Protein AF-A0A966IV07-F1 (afdb_monomer)

Radius of gyration: 12.08 Å; Cα contacts (8 Å, |Δi|>4): 44; chains: 1; bounding box: 28×14×31 Å

Structure (mmCIF, N/CA/C/O backbone):
data_AF-A0A966IV07-F1
#
_entry.id   AF-A0A966IV07-F1
#
loop_
_atom_site.group_PDB
_atom_site.id
_atom_site.type_symbol
_atom_site.label_atom_id
_atom_site.label_alt_id
_atom_site.label_comp_id
_atom_site.label_asym_id
_atom_site.label_entity_id
_atom_site.label_seq_id
_atom_site.pdbx_PDB_ins_code
_atom_site.Cartn_x
_atom_site.Cartn_y
_atom_site.Cartn_z
_atom_site.occupancy
_atom_site.B_iso_or_equiv
_atom_site.auth_seq_id
_atom_site.auth_comp_id
_atom_site.auth_asym_id
_atom_site.auth_atom_id
_atom_site.pdbx_PDB_model_num
ATOM 1 N N . MET A 1 1 ? 15.664 -4.429 8.888 1.00 60.94 1 MET A N 1
ATOM 2 C CA . MET A 1 1 ? 14.956 -3.594 7.895 1.00 60.94 1 MET A CA 1
ATOM 3 C C . MET A 1 1 ? 13.521 -4.096 7.858 1.00 60.94 1 MET A C 1
ATOM 5 O O . MET A 1 1 ? 13.340 -5.284 7.630 1.00 60.94 1 MET A O 1
ATOM 9 N N . GLU A 1 2 ? 12.533 -3.279 8.231 1.00 71.75 2 GLU A N 1
ATOM 10 C CA . GLU A 1 2 ? 11.122 -3.706 8.229 1.00 71.75 2 GLU A CA 1
ATOM 11 C C . GLU A 1 2 ? 10.641 -3.879 6.781 1.00 71.75 2 GLU A C 1
ATOM 13 O O . GLU A 1 2 ? 11.034 -3.113 5.900 1.00 71.75 2 GLU A O 1
ATOM 18 N N . ASN A 1 3 ? 9.839 -4.912 6.516 1.00 90.12 3 ASN A N 1
ATOM 19 C CA . ASN A 1 3 ? 9.305 -5.163 5.180 1.00 90.12 3 ASN A CA 1
ATOM 20 C C . ASN A 1 3 ? 8.365 -4.007 4.785 1.00 90.12 3 ASN A C 1
ATOM 22 O O . ASN A 1 3 ? 7.384 -3.742 5.483 1.00 90.12 3 ASN A O 1
ATOM 26 N N . LEU A 1 4 ? 8.664 -3.331 3.671 1.00 92.06 4 LEU A N 1
ATOM 27 C CA . LEU A 1 4 ? 7.885 -2.200 3.161 1.00 92.06 4 LEU A CA 1
ATOM 28 C C . LEU A 1 4 ? 6.402 -2.544 2.984 1.00 92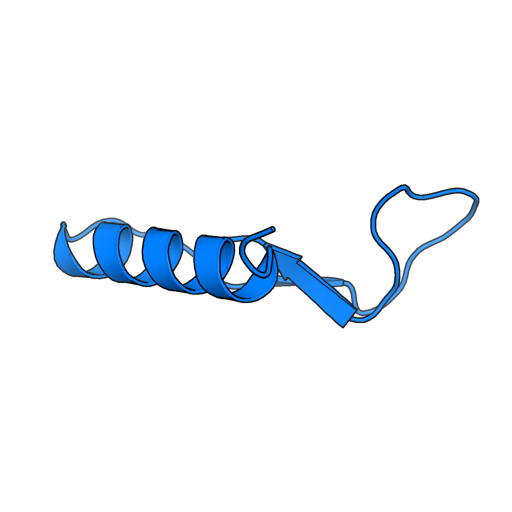.06 4 LEU A C 1
ATOM 30 O O . LEU A 1 4 ? 5.545 -1.730 3.320 1.00 92.06 4 LEU A O 1
ATOM 34 N N . ASP A 1 5 ? 6.096 -3.761 2.543 1.00 94.31 5 ASP A N 1
ATOM 35 C CA . ASP A 1 5 ? 4.720 -4.210 2.350 1.00 94.31 5 ASP A CA 1
ATOM 36 C C . ASP A 1 5 ? 3.971 -4.284 3.684 1.00 94.31 5 ASP A C 1
ATOM 38 O O . ASP A 1 5 ? 2.814 -3.875 3.782 1.00 94.31 5 ASP A O 1
ATOM 42 N N . LEU A 1 6 ? 4.643 -4.723 4.754 1.00 96.19 6 LEU A N 1
ATOM 43 C CA . LEU A 1 6 ? 4.049 -4.732 6.091 1.00 96.19 6 LEU A CA 1
ATOM 44 C C . LEU A 1 6 ? 3.786 -3.315 6.600 1.00 96.19 6 LEU A C 1
ATOM 46 O O . LEU A 1 6 ? 2.758 -3.094 7.238 1.00 96.19 6 LEU A O 1
ATOM 50 N N . MET A 1 7 ? 4.666 -2.355 6.301 1.00 96.75 7 MET A N 1
ATOM 51 C CA . MET A 1 7 ? 4.428 -0.951 6.647 1.00 96.75 7 MET A CA 1
ATOM 52 C C . MET A 1 7 ? 3.199 -0.402 5.914 1.00 96.75 7 MET A C 1
ATOM 54 O O . MET A 1 7 ? 2.318 0.163 6.558 1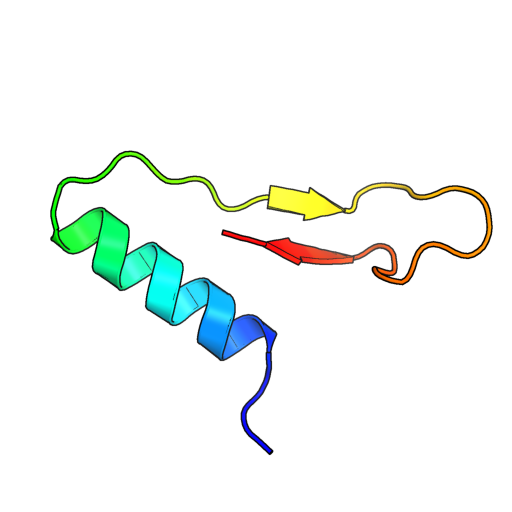.00 96.75 7 MET A O 1
ATOM 58 N N . VAL A 1 8 ? 3.079 -0.647 4.604 1.00 97.56 8 VAL A N 1
ATOM 59 C CA . VAL A 1 8 ? 1.912 -0.244 3.797 1.00 97.56 8 VAL A CA 1
ATOM 60 C C . VAL A 1 8 ? 0.615 -0.828 4.368 1.00 97.56 8 VAL A C 1
ATOM 62 O O . VAL A 1 8 ? -0.361 -0.104 4.567 1.00 97.56 8 VAL A O 1
ATOM 65 N N . LEU A 1 9 ? 0.605 -2.124 4.690 1.00 97.69 9 LEU A N 1
ATOM 66 C CA . LEU A 1 9 ? -0.574 -2.795 5.242 1.00 97.69 9 LEU A CA 1
ATOM 67 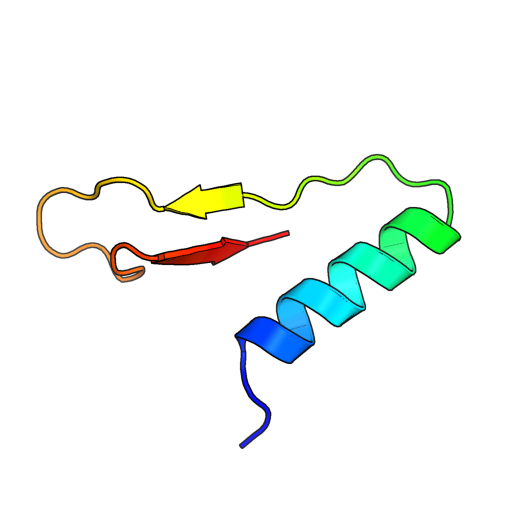C C . LEU A 1 9 ? -0.945 -2.280 6.640 1.00 97.69 9 LEU A C 1
ATOM 69 O O . LEU A 1 9 ? -2.131 -2.115 6.936 1.00 97.69 9 LEU A O 1
ATOM 73 N N . ARG A 1 10 ? 0.046 -1.993 7.495 1.00 97.88 10 ARG A N 1
ATOM 74 C CA . ARG A 1 10 ? -0.177 -1.396 8.823 1.00 97.88 10 ARG A CA 1
ATOM 75 C C . ARG A 1 10 ? -0.775 0.003 8.702 1.00 97.88 10 ARG A C 1
ATOM 77 O O . ARG A 1 10 ? -1.810 0.255 9.311 1.00 97.88 10 ARG A O 1
ATOM 84 N N . SER A 1 11 ? -0.201 0.867 7.864 1.00 98.12 11 SER A N 1
ATOM 85 C CA . SER A 1 11 ? -0.734 2.214 7.628 1.00 98.12 11 SER A CA 1
ATOM 86 C C . SER A 1 11 ? -2.162 2.176 7.088 1.00 98.12 11 SER A C 1
ATOM 88 O O . SER A 1 11 ? -3.032 2.880 7.602 1.00 98.12 11 SER A O 1
ATOM 90 N N . LEU A 1 12 ? -2.438 1.296 6.120 1.00 98.62 12 LEU A N 1
ATOM 91 C CA . LEU A 1 12 ? -3.785 1.124 5.581 1.00 98.62 12 LEU A CA 1
ATOM 92 C C . LEU A 1 12 ? -4.789 0.718 6.664 1.00 98.62 12 LEU A C 1
ATOM 94 O O . LEU A 1 12 ? -5.881 1.288 6.743 1.00 98.62 12 LEU A O 1
ATOM 98 N N . ARG A 1 13 ? -4.429 -0.274 7.487 1.00 98.44 13 ARG A N 1
ATOM 99 C CA . ARG A 1 13 ? -5.257 -0.747 8.601 1.00 98.44 13 ARG A CA 1
ATOM 100 C C . ARG A 1 13 ? -5.553 0.391 9.570 1.00 98.44 13 ARG A C 1
ATOM 102 O O . ARG A 1 13 ? -6.708 0.587 9.936 1.00 98.44 13 ARG A O 1
ATOM 109 N N . ASP A 1 14 ? -4.538 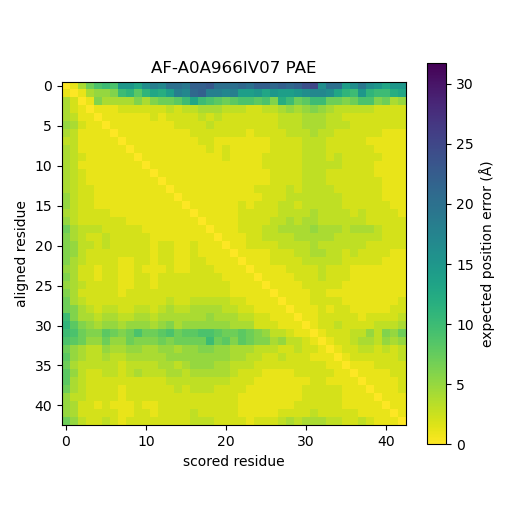1.147 9.964 1.00 98.62 14 ASP A N 1
ATOM 110 C CA . ASP A 1 14 ? -4.684 2.196 10.971 1.00 98.62 14 ASP A CA 1
ATOM 111 C C . ASP A 1 14 ? -5.570 3.341 10.451 1.00 98.62 14 ASP A C 1
ATOM 113 O O . ASP A 1 14 ? -6.449 3.825 11.166 1.00 98.62 14 ASP A O 1
ATOM 117 N N . TRP A 1 15 ? -5.445 3.711 9.172 1.00 98.62 15 TRP A N 1
ATOM 118 C CA . TRP A 1 15 ? -6.358 4.671 8.544 1.00 98.62 15 TRP A CA 1
ATOM 119 C C . TRP A 1 15 ? -7.797 4.167 8.481 1.00 98.62 15 TRP A C 1
ATOM 121 O O . TRP A 1 15 ? -8.724 4.933 8.753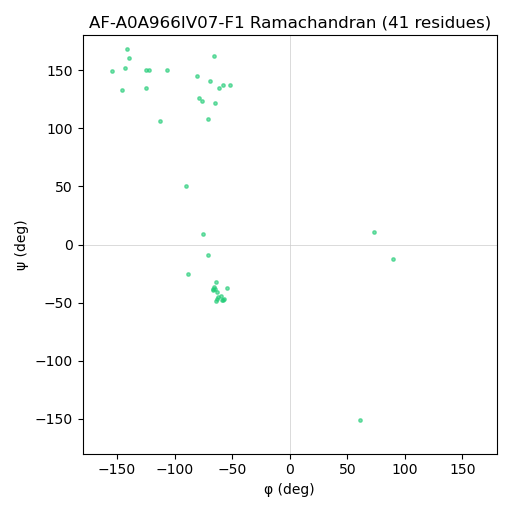 1.00 98.62 15 TRP A O 1
ATOM 131 N N . ARG A 1 16 ? -7.997 2.885 8.165 1.00 98.31 16 ARG A N 1
ATOM 132 C CA . ARG A 1 16 ? -9.322 2.253 8.158 1.00 98.31 16 ARG A CA 1
ATOM 133 C C . ARG A 1 16 ? -9.971 2.261 9.537 1.00 98.31 16 ARG A C 1
ATOM 135 O O . ARG A 1 16 ? -11.137 2.630 9.643 1.00 98.31 16 ARG A O 1
ATOM 142 N N . LEU A 1 17 ? -9.214 1.915 10.576 1.00 98.50 17 LEU A N 1
ATOM 143 C CA . LEU A 1 17 ? -9.680 1.948 11.966 1.00 98.50 17 LEU A CA 1
ATOM 144 C C . LEU A 1 17 ? -10.004 3.372 12.432 1.00 98.50 17 LEU A C 1
ATOM 146 O O . LEU A 1 17 ? -10.956 3.570 13.177 1.00 98.50 17 LEU A O 1
ATOM 150 N N . ALA A 1 18 ? -9.282 4.373 11.927 1.00 98.62 18 ALA A N 1
ATOM 151 C CA . ALA A 1 18 ? -9.578 5.787 12.154 1.00 98.62 18 ALA A CA 1
ATOM 152 C C . ALA A 1 18 ? -10.777 6.318 11.334 1.00 98.62 18 ALA A C 1
ATOM 154 O O . ALA A 1 18 ? -10.981 7.530 11.263 1.00 98.62 18 ALA A O 1
ATOM 155 N N . GLY A 1 19 ? -11.541 5.448 10.661 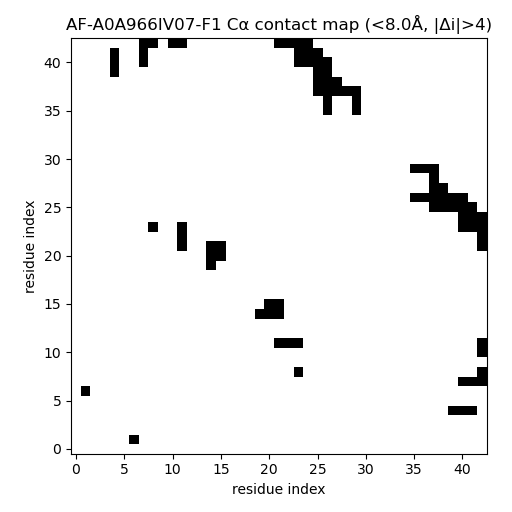1.00 98.50 19 GLY A N 1
ATOM 156 C CA . GLY A 1 19 ? -12.705 5.823 9.852 1.00 98.50 19 GLY A CA 1
ATOM 157 C C . GLY A 1 19 ? -12.363 6.510 8.526 1.00 98.50 19 GLY A C 1
ATOM 158 O O . GLY A 1 19 ? -13.250 7.038 7.854 1.00 98.50 19 GLY A O 1
ATOM 159 N N . ARG A 1 20 ? -11.087 6.518 8.116 1.00 98.56 20 ARG A N 1
ATOM 160 C CA . ARG A 1 20 ? -10.659 7.163 6.870 1.00 98.56 20 ARG A CA 1
ATOM 161 C C . ARG A 1 20 ? -10.943 6.272 5.665 1.00 98.56 20 ARG A C 1
ATOM 163 O O . ARG A 1 20 ? -10.787 5.044 5.675 1.00 98.56 20 ARG A O 1
ATOM 170 N N . ARG A 1 21 ? -11.297 6.921 4.557 1.00 97.94 21 ARG A N 1
ATOM 171 C CA . ARG A 1 21 ? -11.266 6.285 3.238 1.00 97.94 21 ARG A CA 1
ATOM 172 C C . ARG A 1 21 ? -9.805 6.203 2.777 1.00 97.94 21 ARG A C 1
ATOM 174 O O . ARG A 1 21 ? -9.129 7.216 2.711 1.00 97.94 21 ARG A O 1
ATOM 181 N N . ALA A 1 22 ? -9.348 4.997 2.482 1.00 97.81 22 ALA A N 1
ATOM 182 C CA . ALA A 1 22 ? -8.016 4.626 2.011 1.00 97.81 22 ALA A CA 1
ATOM 183 C C . ALA A 1 22 ? -8.141 3.505 0.954 1.00 97.81 22 ALA A C 1
ATOM 185 O O . ALA A 1 22 ? -9.213 2.923 0.784 1.00 97.81 22 ALA A O 1
ATOM 186 N N . MET A 1 23 ? -7.108 3.158 0.202 1.00 97.69 23 MET A N 1
ATOM 187 C CA . MET A 1 23 ? -7.217 2.060 -0.769 1.00 97.69 23 MET A CA 1
ATOM 188 C C . MET A 1 23 ? -5.899 1.328 -0.858 1.00 97.69 23 MET A C 1
ATOM 190 O O . MET A 1 23 ? -4.872 1.962 -1.012 1.00 97.69 23 MET A O 1
ATOM 194 N N . LEU A 1 24 ? -5.945 -0.002 -0.818 1.00 98.25 24 LEU A N 1
ATOM 195 C CA . LEU A 1 24 ? -4.798 -0.791 -1.233 1.00 98.25 24 LEU A CA 1
ATOM 196 C C . LEU A 1 24 ? -4.784 -0.834 -2.754 1.00 98.25 24 LEU A C 1
ATOM 198 O O . LEU A 1 24 ? -5.773 -1.238 -3.367 1.00 98.25 24 LEU A O 1
ATOM 202 N N . VAL A 1 25 ? -3.667 -0.449 -3.350 1.00 98.00 25 VAL A N 1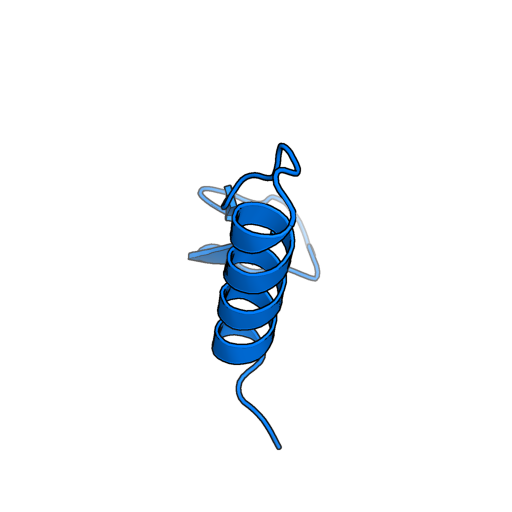
ATOM 203 C CA . VAL A 1 25 ? -3.455 -0.566 -4.790 1.00 98.00 25 VAL A CA 1
ATOM 204 C C . VAL A 1 25 ? -2.222 -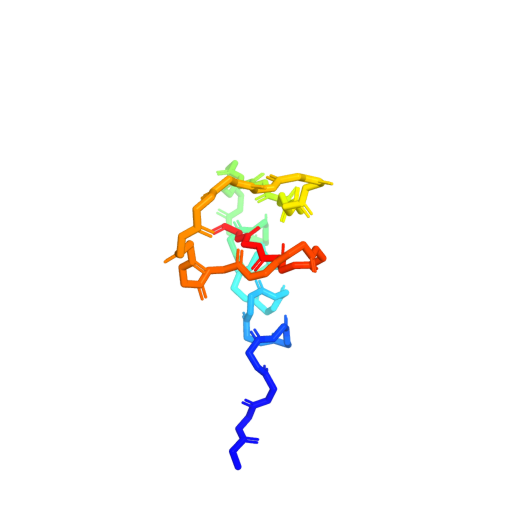1.410 -5.070 1.00 98.00 25 VAL A C 1
ATOM 206 O O . VAL A 1 25 ? -1.271 -1.427 -4.288 1.00 98.00 25 VAL A O 1
ATOM 209 N N . THR A 1 26 ? -2.237 -2.093 -6.212 1.00 97.88 26 THR A N 1
ATOM 210 C CA . THR A 1 26 ? -1.139 -2.939 -6.686 1.00 97.88 26 THR A CA 1
ATOM 211 C C . THR A 1 26 ? -0.730 -2.495 -8.081 1.00 97.88 26 THR A C 1
ATOM 213 O O . THR A 1 26 ? -1.580 -2.291 -8.949 1.00 97.88 26 THR A O 1
ATOM 216 N N . VAL A 1 27 ? 0.573 -2.368 -8.323 1.00 97.69 27 VAL A N 1
ATOM 217 C CA . VAL A 1 27 ? 1.097 -2.101 -9.667 1.00 97.69 27 VAL A CA 1
ATOM 218 C C . VAL A 1 27 ? 0.916 -3.353 -10.520 1.00 97.69 27 VAL A C 1
ATOM 220 O O . VAL A 1 27 ? 1.617 -4.343 -10.332 1.00 97.69 27 VAL A O 1
ATOM 223 N N . THR A 1 28 ? -0.011 -3.321 -11.473 1.00 98.12 28 THR A N 1
ATOM 224 C CA . THR A 1 28 ? -0.267 -4.448 -12.390 1.00 98.12 28 THR A CA 1
ATOM 225 C C . THR A 1 28 ? 0.604 -4.398 -13.643 1.00 98.12 28 THR A C 1
ATOM 227 O O . THR A 1 28 ? 0.893 -5.427 -14.250 1.00 98.12 28 THR A O 1
ATOM 230 N N . ARG A 1 29 ? 1.053 -3.201 -14.028 1.00 97.44 29 ARG A N 1
ATOM 231 C CA . ARG A 1 29 ? 1.969 -2.961 -15.143 1.00 97.44 29 ARG A CA 1
ATOM 232 C C . ARG A 1 29 ? 2.723 -1.659 -14.909 1.00 97.44 29 ARG A C 1
ATOM 234 O O . ARG A 1 29 ? 2.189 -0.729 -14.312 1.00 97.44 29 ARG A O 1
ATOM 241 N N . THR A 1 30 ? 3.949 -1.595 -15.408 1.00 96.56 30 THR A N 1
ATOM 242 C CA . THR A 1 30 ? 4.734 -0.364 -15.468 1.00 96.56 30 THR A CA 1
ATOM 243 C C . THR A 1 30 ? 5.488 -0.282 -16.793 1.00 96.56 30 THR A C 1
ATOM 245 O O . THR A 1 30 ? 5.690 -1.301 -17.452 1.00 96.56 30 THR A O 1
ATOM 248 N N . TRP A 1 31 ? 5.910 0.921 -17.175 1.00 95.81 31 TRP A N 1
ATOM 249 C CA . TRP A 1 31 ? 6.701 1.189 -18.375 1.00 95.81 31 TRP A CA 1
ATOM 250 C C . TRP A 1 31 ? 7.986 1.933 -18.000 1.00 95.81 31 TRP A C 1
ATOM 252 O O . TRP A 1 31 ? 8.004 2.681 -17.021 1.00 95.81 31 TRP A O 1
ATOM 262 N N . GLY A 1 32 ? 9.055 1.732 -18.775 1.00 94.75 32 GLY A N 1
ATOM 263 C CA . GLY A 1 32 ? 10.353 2.369 -18.532 1.00 94.75 32 GLY A CA 1
ATOM 264 C C . GLY A 1 32 ? 10.973 2.000 -17.177 1.00 94.75 32 GLY A C 1
ATOM 265 O O . GLY A 1 32 ? 10.737 0.919 -16.641 1.00 94.75 32 GLY A O 1
ATOM 266 N N . SER A 1 33 ? 11.769 2.912 -16.615 1.00 91.44 33 SER A N 1
ATOM 267 C CA . SER A 1 33 ? 12.509 2.729 -15.358 1.00 91.44 33 SER A CA 1
ATOM 268 C C . SER A 1 33 ? 11.711 3.177 -14.124 1.00 91.44 33 SER A C 1
ATOM 270 O O . SER A 1 33 ? 12.191 3.983 -13.325 1.00 91.44 33 SER A O 1
ATOM 272 N N . SER A 1 34 ? 10.467 2.711 -13.978 1.00 92.38 34 SER A N 1
ATOM 273 C CA . SER A 1 34 ? 9.669 3.034 -12.786 1.00 92.38 34 SER A CA 1
ATOM 274 C C . SER A 1 34 ? 10.336 2.499 -11.513 1.00 92.38 34 SER A C 1
ATOM 276 O O . SER A 1 34 ? 10.724 1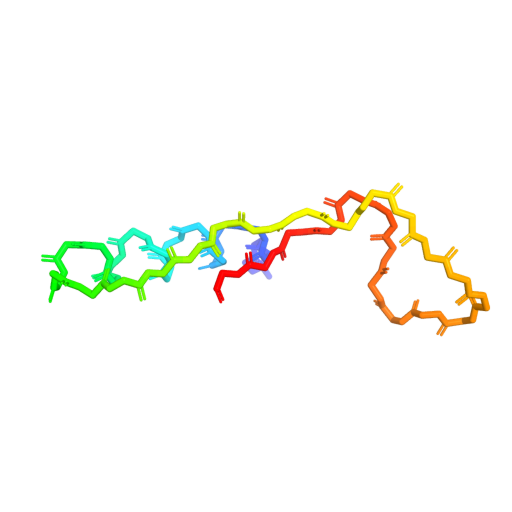.329 -11.479 1.00 92.38 34 SER A O 1
ATOM 278 N N . PRO A 1 35 ? 10.412 3.300 -10.434 1.00 93.62 35 PRO A N 1
ATOM 279 C CA . PRO A 1 35 ? 11.001 2.874 -9.165 1.00 93.62 35 PRO A CA 1
ATOM 280 C C . PRO A 1 35 ? 10.135 1.851 -8.411 1.00 93.62 35 PRO A C 1
ATOM 282 O O . PRO A 1 35 ? 10.573 1.302 -7.402 1.00 93.62 35 PRO A O 1
ATOM 285 N N . ARG A 1 36 ? 8.896 1.606 -8.863 1.00 94.44 36 ARG A N 1
ATOM 286 C CA . ARG A 1 36 ? 7.985 0.607 -8.294 1.00 94.44 36 ARG A CA 1
ATOM 287 C C . ARG A 1 36 ? 7.773 -0.527 -9.303 1.00 94.44 36 ARG A C 1
ATOM 289 O O . ARG A 1 36 ? 7.064 -0.314 -10.291 1.00 94.44 36 ARG A O 1
ATOM 296 N N . PRO A 1 37 ? 8.364 -1.718 -9.086 1.00 95.06 37 PRO A N 1
ATOM 297 C CA . PRO A 1 37 ? 8.149 -2.860 -9.968 1.00 95.06 37 PRO A CA 1
ATOM 298 C C . PRO A 1 37 ? 6.698 -3.353 -9.909 1.00 95.06 37 PRO A C 1
ATOM 300 O O . PRO A 1 37 ? 5.960 -3.069 -8.959 1.00 95.06 37 PRO A O 1
ATOM 303 N N . VAL A 1 38 ? 6.301 -4.134 -10.917 1.00 96.94 38 VAL A N 1
ATOM 304 C CA . VAL A 1 38 ? 5.033 -4.882 -10.913 1.00 96.94 38 VAL A CA 1
ATOM 305 C C . VAL A 1 38 ? 4.920 -5.702 -9.625 1.00 96.94 38 VAL A C 1
ATOM 307 O O . VAL A 1 38 ? 5.897 -6.292 -9.174 1.00 96.94 38 VAL A O 1
ATOM 310 N N . GLY A 1 39 ? 3.732 -5.704 -9.024 1.00 96.50 39 GLY A N 1
ATOM 311 C CA . GLY A 1 39 ? 3.460 -6.345 -7.738 1.00 96.50 39 GLY A CA 1
ATOM 312 C C . GLY A 1 39 ? 3.673 -5.444 -6.521 1.00 96.50 39 GLY A C 1
ATOM 313 O O . GLY A 1 39 ? 3.190 -5.784 -5.447 1.00 96.50 39 GLY A O 1
ATOM 314 N N . SER A 1 40 ? 4.307 -4.274 -6.673 1.00 96.81 40 SER A N 1
ATOM 315 C CA . SER A 1 40 ? 4.416 -3.305 -5.572 1.00 96.81 40 SER A CA 1
ATOM 316 C C . SER A 1 40 ? 3.035 -2.904 -5.058 1.00 96.81 40 SER A C 1
ATOM 318 O O . SER A 1 40 ? 2.148 -2.596 -5.863 1.00 96.81 40 SER A O 1
ATOM 320 N N . ILE A 1 41 ? 2.884 -2.820 -3.735 1.00 97.31 41 ILE A N 1
ATOM 321 C CA . ILE A 1 41 ? 1.667 -2.318 -3.091 1.00 97.31 41 ILE A CA 1
ATOM 322 C C . ILE A 1 41 ? 1.855 -0.917 -2.495 1.00 97.31 41 ILE A C 1
ATOM 324 O O . ILE A 1 41 ? 2.959 -0.517 -2.109 1.00 97.31 41 ILE A O 1
ATOM 328 N N . MET A 1 42 ? 0.766 -0.147 -2.465 1.00 97.12 42 MET A N 1
ATOM 329 C CA . MET A 1 42 ? 0.675 1.206 -1.899 1.00 97.12 42 MET A CA 1
ATOM 330 C C . MET A 1 42 ? -0.692 1.378 -1.225 1.00 97.12 42 MET A C 1
ATOM 332 O O . MET A 1 42 ? -1.654 0.718 -1.622 1.00 97.12 42 MET A O 1
ATOM 336 N N . ALA A 1 43 ? -0.766 2.241 -0.214 1.00 94.56 43 ALA A N 1
ATOM 337 C CA . ALA A 1 43 ? -1.967 2.507 0.572 1.00 94.56 43 ALA A CA 1
ATOM 338 C C . ALA A 1 43 ? -2.239 4.003 0.678 1.00 94.56 43 ALA A C 1
ATOM 340 O O . ALA A 1 43 ? -1.237 4.756 0.708 1.00 94.56 43 ALA A O 1
#

Sequence (43 aa):
MENLDLMVLRSLRDWRLAGRRAMLVTVTRTWGSSPRPVGSIMA

Solvent-accessible surface area (backbone atoms only — not comparable to full-atom values): 2783 Å² total; per-residue (Å²): 131,82,60,65,66,58,51,36,52,50,54,43,50,54,39,47,74,72,70,42,91,78,56,82,46,65,35,86,70,77,69,88,90,56,94,64,54,67,69,41,72,49,85

pLDDT: mean 95.22, std 6.82, range [60.94, 98.62]

Secondary structure (DSSP, 8-state):
---HHHHHHHHHHHHHHTT-----EE-----SS-SS-TT-EE-

Foldseek 3Di:
DDDPVVVQVVVQVVCVVVVHDDDKDFACDDDDPDPADGGDIHD

Mean predicted aligned error: 2.94 Å